Protein AF-A0A6M6DU91-F1 (afdb_monomer_lite)

Foldseek 3Di:
DFKKWKWFQFPVGIDIDIDDDPDQVRVVVVVVVQLVDPDQWRCRDPPDIGGSVRTPDMDMDTDD

Secondary structure (DSSP, 8-state):
-EEEEEEEEETTEEEEEEEEESSHHHHHHHHHHHHHSS-SEEEEETTEEEEGGGEEEEEEEEE-

Structure (mmCIF, N/CA/C/O backbone):
data_AF-A0A6M6DU91-F1
#
_entry.id   AF-A0A6M6DU91-F1
#
loop_
_atom_site.group_PDB
_atom_site.id
_atom_site.type_symbol
_atom_site.label_atom_id
_atom_site.label_alt_id
_atom_site.label_comp_id
_atom_site.label_asym_id
_atom_site.label_entity_id
_atom_site.label_seq_id
_atom_site.pdbx_PDB_ins_code
_atom_site.Cartn_x
_atom_site.Cartn_y
_atom_site.Cartn_z
_atom_site.occupancy
_atom_site.B_iso_or_equiv
_atom_site.auth_seq_id
_atom_site.auth_comp_id
_atom_site.auth_asym_id
_atom_site.auth_atom_id
_atom_site.pdbx_PDB_model_num
ATOM 1 N N . MET A 1 1 ? -13.216 -3.615 12.199 1.00 84.19 1 MET A N 1
ATOM 2 C CA . MET A 1 1 ? -11.915 -3.112 11.700 1.00 84.19 1 MET A CA 1
ATOM 3 C C . MET A 1 1 ? -12.188 -1.839 10.920 1.00 84.19 1 MET A C 1
ATOM 5 O O . MET A 1 1 ? -13.334 -1.632 10.545 1.00 84.19 1 MET A O 1
ATOM 9 N N . LYS A 1 2 ? -11.196 -0.968 10.753 1.00 95.69 2 LYS A N 1
ATOM 10 C CA . LYS A 1 2 ? -11.305 0.253 9.946 1.00 95.69 2 LYS A CA 1
ATOM 11 C C . LYS A 1 2 ? -10.647 0.019 8.591 1.00 95.69 2 LYS A C 1
ATOM 13 O O . LYS A 1 2 ? -9.694 -0.765 8.520 1.00 95.69 2 LYS A O 1
ATOM 18 N N . LYS A 1 3 ? -11.140 0.687 7.552 1.00 96.81 3 LYS A N 1
ATOM 19 C CA . LYS A 1 3 ? -10.569 0.624 6.206 1.00 96.81 3 LYS A CA 1
ATOM 20 C C . LYS A 1 3 ? -9.558 1.747 6.025 1.00 96.81 3 LYS 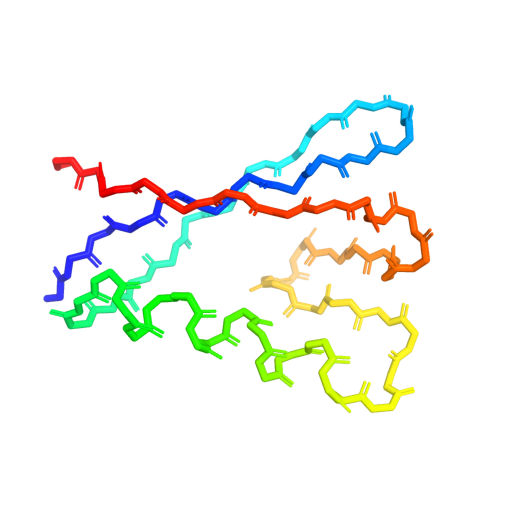A C 1
ATOM 22 O O . LYS A 1 3 ? -9.789 2.884 6.425 1.00 96.81 3 LYS A O 1
ATOM 27 N N . TYR A 1 4 ? -8.429 1.409 5.427 1.00 97.44 4 TYR A N 1
ATOM 28 C CA . TYR A 1 4 ? -7.371 2.346 5.095 1.00 97.44 4 TYR A CA 1
ATOM 29 C C . TYR A 1 4 ? -7.019 2.174 3.627 1.00 97.44 4 TYR A C 1
ATOM 31 O O . TYR A 1 4 ? -6.775 1.059 3.174 1.00 97.44 4 TYR A O 1
ATOM 39 N N . GLU A 1 5 ? -6.982 3.272 2.888 1.00 97.44 5 GLU A N 1
ATOM 40 C CA . GLU A 1 5 ? -6.402 3.287 1.552 1.00 97.44 5 GLU A CA 1
ATOM 41 C C . GLU A 1 5 ? -4.900 3.502 1.672 1.00 97.44 5 GLU A C 1
ATOM 43 O O . GLU A 1 5 ? -4.444 4.448 2.320 1.00 97.44 5 GLU A O 1
ATOM 48 N N . VAL A 1 6 ? -4.145 2.598 1.060 1.00 96.81 6 VAL A N 1
ATOM 49 C CA . VAL A 1 6 ? -2.703 2.700 0.884 1.00 96.81 6 VAL A CA 1
ATOM 50 C C . VAL A 1 6 ? -2.445 3.077 -0.564 1.00 96.81 6 VAL A C 1
ATOM 52 O O . VAL A 1 6 ? -2.732 2.281 -1.457 1.00 96.81 6 VAL A O 1
ATOM 55 N N . THR A 1 7 ? -1.877 4.256 -0.792 1.00 97.50 7 THR A N 1
ATOM 56 C CA . THR A 1 7 ? -1.493 4.709 -2.133 1.00 97.50 7 THR A CA 1
ATOM 57 C C . THR A 1 7 ? 0.014 4.607 -2.279 1.00 97.50 7 THR A C 1
ATOM 59 O O . THR A 1 7 ? 0.766 5.212 -1.514 1.00 97.50 7 THR A O 1
ATOM 62 N N . PHE A 1 8 ? 0.466 3.826 -3.254 1.00 97.00 8 PHE A N 1
ATOM 63 C CA . PHE A 1 8 ? 1.870 3.692 -3.616 1.00 97.00 8 PHE A CA 1
ATOM 64 C C . PHE A 1 8 ? 2.186 4.672 -4.738 1.00 97.00 8 PHE A C 1
ATOM 66 O O . PHE A 1 8 ? 1.636 4.563 -5.834 1.00 97.00 8 PHE A O 1
ATOM 73 N N . HIS A 1 9 ? 3.103 5.598 -4.475 1.00 97.62 9 HIS A N 1
ATOM 74 C CA . HIS A 1 9 ? 3.589 6.543 -5.471 1.00 97.62 9 HIS A CA 1
ATOM 75 C C . HIS A 1 9 ? 4.783 5.919 -6.187 1.00 97.62 9 HIS A C 1
ATOM 77 O O . HIS A 1 9 ? 5.835 5.660 -5.591 1.00 97.62 9 HIS A O 1
ATOM 83 N N . LEU A 1 10 ? 4.585 5.613 -7.463 1.00 95.56 10 LEU A N 1
ATOM 84 C CA . LEU A 1 10 ? 5.569 5.003 -8.343 1.00 95.56 10 LEU A CA 1
ATOM 85 C C . LEU A 1 10 ? 6.256 6.080 -9.188 1.00 95.56 10 LEU A C 1
ATOM 87 O O . LEU A 1 10 ? 5.769 7.199 -9.314 1.00 95.56 10 LEU A O 1
ATOM 91 N N . ILE A 1 11 ? 7.363 5.726 -9.844 1.00 90.56 11 ILE A N 1
ATOM 92 C CA . ILE A 1 11 ? 8.063 6.648 -10.763 1.00 90.56 11 ILE A CA 1
ATOM 93 C C . ILE A 1 11 ? 7.137 7.157 -11.888 1.00 90.56 11 ILE A C 1
ATOM 95 O O . ILE A 1 11 ? 7.251 8.307 -12.296 1.00 90.56 11 ILE A O 1
ATOM 99 N N . ASN A 1 12 ? 6.202 6.319 -12.352 1.00 89.44 12 ASN A N 1
ATOM 100 C CA . ASN A 1 12 ? 5.369 6.586 -13.532 1.00 89.44 12 ASN A CA 1
ATOM 101 C C . ASN A 1 12 ? 3.861 6.632 -13.225 1.00 89.44 12 ASN A C 1
ATOM 103 O O . ASN A 1 12 ? 3.053 6.381 -14.116 1.00 89.44 12 ASN A O 1
ATOM 107 N N . GLY A 1 13 ? 3.466 6.884 -11.976 1.00 94.62 13 GLY A N 1
ATOM 108 C CA . GLY A 1 13 ? 2.054 6.953 -11.598 1.00 94.62 13 GLY A CA 1
ATOM 109 C C . GLY A 1 13 ? 1.806 6.528 -10.161 1.00 94.62 13 GLY A C 1
ATOM 110 O O . GLY 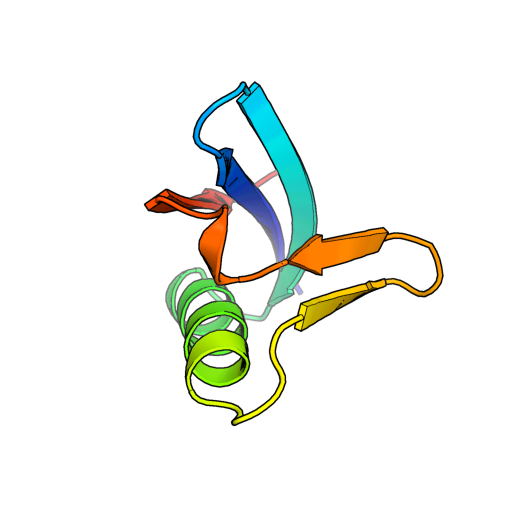A 1 13 ? 2.723 6.464 -9.348 1.00 94.62 13 GLY A O 1
ATOM 111 N N . GLU A 1 14 ? 0.560 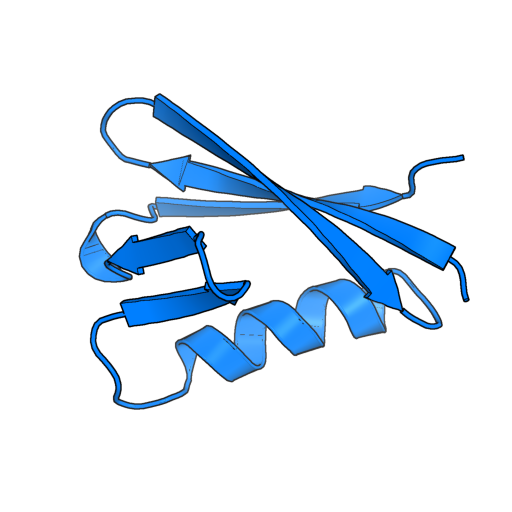6.207 -9.853 1.00 96.44 14 GLU A N 1
ATOM 112 C CA . GLU A 1 14 ? 0.152 5.774 -8.523 1.00 96.44 14 GLU A CA 1
ATOM 113 C C . GLU A 1 14 ? -0.805 4.591 -8.596 1.00 96.44 14 GLU A C 1
ATOM 115 O O . GLU A 1 14 ? -1.489 4.378 -9.598 1.00 96.44 14 GLU A O 1
ATOM 120 N N . ILE A 1 15 ? -0.814 3.795 -7.532 1.00 95.12 15 ILE A N 1
ATOM 121 C CA . ILE A 1 15 ? -1.738 2.677 -7.380 1.00 95.12 15 ILE A CA 1
ATOM 122 C C . ILE A 1 15 ? -2.213 2.581 -5.938 1.00 95.12 15 ILE A C 1
ATOM 124 O O . ILE A 1 15 ? -1.416 2.690 -5.005 1.00 95.12 15 ILE A O 1
ATOM 128 N N . SER A 1 16 ? -3.513 2.367 -5.767 1.00 94.88 16 SER A N 1
ATOM 129 C CA . SER A 1 16 ? -4.172 2.354 -4.463 1.00 94.88 16 SER A CA 1
ATOM 130 C C . SER A 1 16 ? -4.660 0.954 -4.112 1.00 94.88 16 SER A C 1
ATOM 132 O O . SER A 1 16 ? -5.133 0.213 -4.973 1.00 94.88 16 SER A O 1
ATOM 134 N N . HIS A 1 17 ? -4.577 0.595 -2.834 1.00 93.56 17 HIS A N 1
ATOM 135 C CA . HIS A 1 17 ? -5.073 -0.671 -2.306 1.00 93.56 17 HIS A CA 1
ATOM 136 C C . HIS A 1 17 ? -5.725 -0.467 -0.936 1.00 93.56 17 HIS A C 1
ATOM 138 O O . HIS A 1 17 ? -5.186 0.232 -0.078 1.00 93.56 17 HIS A O 1
ATOM 144 N N . LEU A 1 18 ? -6.884 -1.090 -0.719 1.00 94.81 18 LEU A N 1
ATOM 145 C CA . LEU A 1 18 ? -7.589 -1.034 0.558 1.00 94.81 18 LEU A CA 1
ATOM 146 C C . LEU A 1 18 ? -7.097 -2.134 1.495 1.00 94.81 18 LEU A C 1
ATOM 148 O O . LEU A 1 18 ? -7.116 -3.310 1.146 1.00 94.81 18 LEU A O 1
ATOM 152 N N . VAL A 1 19 ? -6.740 -1.752 2.717 1.00 93.75 19 VAL A N 1
ATOM 153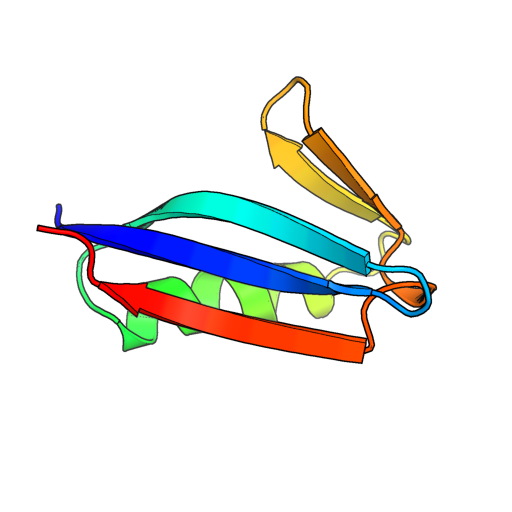 C CA . VAL A 1 19 ? -6.392 -2.675 3.800 1.00 93.75 19 VAL A CA 1
ATOM 154 C C . VAL A 1 19 ? -7.300 -2.453 4.999 1.00 93.75 19 VAL A C 1
ATOM 156 O O . VAL A 1 19 ? -7.706 -1.330 5.300 1.00 93.75 19 VAL A O 1
ATOM 159 N N . GLU A 1 20 ? -7.587 -3.523 5.733 1.00 95.06 20 GLU A N 1
ATOM 160 C CA . GLU A 1 20 ? -8.313 -3.426 6.994 1.00 95.06 20 GLU A CA 1
ATOM 161 C C . GLU A 1 20 ? -7.350 -3.523 8.179 1.00 95.06 20 GLU A C 1
ATOM 163 O O . GLU A 1 20 ? -6.540 -4.445 8.282 1.00 95.06 20 GLU A O 1
ATOM 168 N N . ALA A 1 21 ? -7.451 -2.587 9.122 1.00 95.62 21 ALA A N 1
ATOM 169 C CA . ALA A 1 21 ? -6.627 -2.583 10.327 1.00 95.62 21 ALA A CA 1
ATOM 170 C C . ALA A 1 21 ? -7.387 -2.036 11.543 1.00 95.62 21 ALA A C 1
ATOM 172 O O . ALA A 1 21 ? -8.477 -1.475 11.440 1.00 95.62 21 ALA A O 1
ATOM 173 N N . LYS A 1 22 ? -6.814 -2.205 12.740 1.00 96.62 22 LYS A N 1
ATOM 174 C CA . LYS A 1 22 ? -7.388 -1.655 13.984 1.00 96.62 22 LYS A CA 1
ATOM 175 C C . LYS A 1 22 ? -7.119 -0.154 14.165 1.00 96.62 22 LYS A C 1
ATOM 177 O O . LYS A 1 22 ? -7.843 0.497 14.908 1.00 96.62 22 LYS A O 1
ATOM 182 N N . SER A 1 23 ? -6.072 0.378 13.534 1.00 96.62 23 SER A N 1
ATOM 183 C CA . SER A 1 23 ? -5.681 1.790 13.609 1.00 96.62 23 SER A CA 1
ATOM 184 C C . SER A 1 23 ? -4.764 2.177 12.446 1.00 96.62 23 SER A C 1
ATOM 186 O O . SER A 1 23 ? -4.144 1.305 11.832 1.00 96.62 23 SER A O 1
ATOM 188 N N . LEU A 1 24 ? -4.604 3.484 12.206 1.00 95.62 24 LEU A N 1
ATOM 189 C CA . LEU A 1 24 ? -3.716 4.030 11.173 1.00 95.62 24 LEU A CA 1
ATOM 190 C C . LEU A 1 24 ? -2.268 3.543 11.327 1.00 95.62 24 LEU A C 1
ATOM 192 O O . LEU A 1 24 ? -1.623 3.172 10.352 1.00 95.62 24 LEU A O 1
ATOM 196 N N . ILE A 1 25 ? -1.761 3.501 12.563 1.00 96.62 25 ILE A N 1
ATOM 197 C CA . ILE A 1 25 ? -0.403 3.018 12.858 1.00 96.62 25 ILE A CA 1
ATOM 198 C C . ILE A 1 25 ? -0.267 1.539 12.478 1.00 96.62 25 ILE A C 1
ATOM 200 O O . ILE A 1 25 ? 0.732 1.139 11.889 1.00 96.62 25 ILE A O 1
ATOM 204 N N . ARG A 1 26 ? -1.288 0.718 12.760 1.00 96.31 26 ARG A N 1
ATOM 205 C CA . ARG A 1 26 ? -1.278 -0.704 12.389 1.00 96.31 26 ARG A CA 1
ATOM 206 C C . ARG A 1 26 ? -1.307 -0.893 10.871 1.00 96.31 26 ARG A C 1
ATOM 2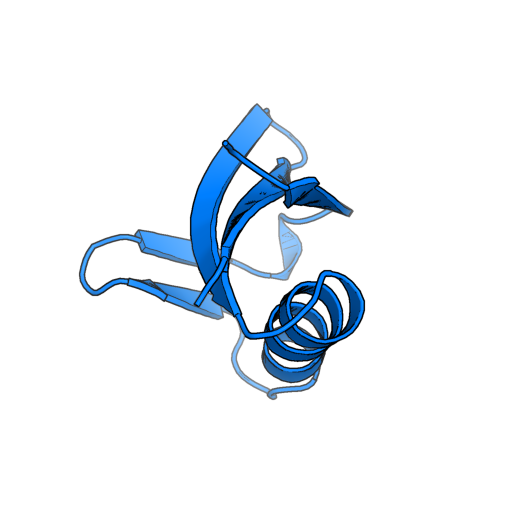08 O O . ARG A 1 26 ? -0.585 -1.755 10.384 1.00 96.31 26 ARG A O 1
ATOM 215 N N . ALA A 1 27 ? -2.073 -0.079 10.142 1.00 95.69 27 ALA A N 1
ATOM 216 C CA . ALA A 1 27 ? -2.079 -0.092 8.677 1.00 95.69 27 ALA A CA 1
ATOM 217 C C . ALA A 1 27 ? -0.710 0.302 8.093 1.00 95.69 27 ALA A C 1
ATOM 219 O O . ALA A 1 27 ? -0.194 -0.386 7.217 1.00 95.69 27 ALA A O 1
ATOM 220 N N . LYS A 1 28 ? -0.070 1.351 8.629 1.00 95.81 28 LYS A N 1
ATOM 221 C CA . LYS A 1 28 ? 1.285 1.762 8.219 1.00 95.81 28 LYS A CA 1
ATOM 222 C C . LYS A 1 28 ? 2.322 0.667 8.471 1.00 95.81 28 LYS A C 1
ATOM 224 O O . LYS A 1 28 ? 3.052 0.304 7.553 1.00 95.81 28 LYS A O 1
ATOM 229 N N . ASN A 1 29 ? 2.348 0.104 9.679 1.00 95.56 29 ASN A N 1
ATOM 230 C CA . ASN A 1 29 ? 3.316 -0.933 10.047 1.00 95.56 29 ASN A CA 1
ATOM 231 C C . ASN A 1 29 ? 3.143 -2.205 9.207 1.00 95.56 29 ASN A C 1
ATOM 233 O O . ASN A 1 29 ? 4.129 -2.844 8.858 1.00 95.56 29 ASN A O 1
ATOM 237 N N . TYR A 1 30 ? 1.902 -2.559 8.861 1.00 92.44 30 TYR A N 1
ATOM 238 C CA . TYR A 1 30 ? 1.616 -3.691 7.982 1.00 92.44 30 TYR A CA 1
ATOM 239 C C . TYR A 1 30 ? 2.299 -3.546 6.615 1.00 92.44 30 TYR A C 1
ATOM 241 O O . TYR A 1 30 ? 2.921 -4.492 6.136 1.00 92.44 30 TYR A O 1
ATOM 249 N N . ILE A 1 31 ? 2.241 -2.354 6.015 1.00 93.44 31 ILE A N 1
ATOM 250 C CA . ILE A 1 31 ? 2.909 -2.079 4.739 1.00 93.44 31 ILE A CA 1
ATOM 251 C C . ILE A 1 31 ? 4.427 -2.015 4.915 1.00 93.44 31 ILE A C 1
ATOM 253 O O . ILE A 1 31 ? 5.139 -2.649 4.142 1.00 93.44 31 ILE A O 1
ATOM 257 N N . GLN A 1 32 ? 4.932 -1.328 5.946 1.00 93.62 32 GLN A N 1
ATOM 258 C CA . GLN A 1 32 ? 6.378 -1.242 6.209 1.00 93.62 32 GLN A CA 1
ATOM 259 C C . GLN A 1 32 ? 7.026 -2.619 6.361 1.00 93.62 32 GLN A C 1
ATOM 261 O O . GLN A 1 32 ? 8.026 -2.893 5.705 1.00 93.62 32 GLN A O 1
ATOM 266 N N . TYR A 1 33 ? 6.413 -3.515 7.135 1.00 92.38 33 TYR A N 1
ATOM 267 C CA . TYR A 1 33 ? 6.924 -4.872 7.328 1.00 92.38 33 TYR A CA 1
ATOM 268 C C . TYR A 1 33 ? 7.056 -5.643 6.005 1.00 92.38 33 TYR A C 1
ATOM 270 O O . TYR A 1 33 ? 8.014 -6.380 5.787 1.00 92.38 33 TYR A O 1
ATOM 278 N N . ARG A 1 34 ? 6.135 -5.424 5.058 1.00 89.56 34 ARG A N 1
ATOM 279 C CA . ARG A 1 34 ? 6.224 -6.036 3.724 1.00 89.56 34 ARG A CA 1
ATOM 280 C C . ARG A 1 34 ? 7.398 -5.507 2.901 1.00 89.56 34 ARG A C 1
ATOM 282 O O . ARG A 1 34 ? 7.885 -6.229 2.034 1.00 89.56 34 ARG A O 1
ATOM 289 N N . PHE A 1 35 ? 7.875 -4.289 3.156 1.00 90.38 35 PHE A N 1
ATOM 290 C CA . PHE A 1 35 ? 9.100 -3.768 2.538 1.00 90.38 35 PHE A CA 1
ATOM 291 C C . PHE A 1 35 ? 10.376 -4.335 3.164 1.00 90.38 35 PHE A C 1
ATOM 293 O O . PHE A 1 35 ? 11.361 -4.471 2.443 1.00 90.38 35 PHE A O 1
ATOM 300 N N . GLU A 1 36 ? 10.354 -4.707 4.446 1.00 89.88 36 GLU A N 1
ATOM 301 C CA . GLU A 1 36 ? 11.489 -5.348 5.133 1.00 89.88 36 GLU A CA 1
ATOM 302 C C . GLU A 1 36 ? 11.759 -6.775 4.630 1.00 89.88 36 GLU A C 1
ATOM 304 O O . GLU A 1 36 ? 12.888 -7.265 4.701 1.00 89.88 36 GLU A O 1
ATOM 309 N N . ASP A 1 37 ? 10.739 -7.439 4.082 1.00 89.50 37 ASP A N 1
ATOM 310 C CA . ASP A 1 37 ? 10.881 -8.751 3.457 1.00 89.50 37 ASP A CA 1
ATOM 311 C C . ASP A 1 37 ? 11.877 -8.721 2.271 1.00 89.50 37 ASP A C 1
ATOM 313 O O . ASP A 1 37 ? 11.905 -7.774 1.480 1.00 89.50 37 ASP A O 1
ATOM 317 N N . LYS A 1 38 ? 12.688 -9.777 2.105 1.00 89.88 38 LYS A N 1
ATOM 318 C CA . LYS A 1 38 ? 13.742 -9.855 1.066 1.00 89.88 38 LYS A CA 1
ATOM 319 C C . LYS A 1 38 ? 13.211 -10.025 -0.364 1.00 89.88 38 LYS A C 1
ATOM 321 O O . LYS A 1 38 ? 13.989 -9.947 -1.320 1.00 89.88 38 LYS A O 1
ATOM 326 N N . SER A 1 39 ? 11.919 -10.284 -0.539 1.00 92.25 39 SER A N 1
ATOM 327 C CA . SER A 1 39 ? 11.265 -10.346 -1.845 1.00 92.25 39 SER A CA 1
ATOM 328 C C . SER A 1 39 ? 11.427 -9.036 -2.608 1.00 92.25 39 SER A C 1
ATOM 330 O O . SER A 1 39 ? 11.399 -7.943 -2.044 1.00 92.25 39 SER A O 1
ATOM 332 N N . LYS A 1 40 ? 11.550 -9.137 -3.933 1.00 93.50 40 LYS A N 1
ATOM 333 C CA . LYS A 1 40 ? 11.607 -7.968 -4.828 1.00 93.50 40 LYS A CA 1
ATOM 334 C C . LYS A 1 40 ? 10.231 -7.337 -5.072 1.00 93.50 40 LYS A C 1
ATOM 336 O O . LYS A 1 40 ? 10.147 -6.276 -5.693 1.00 93.50 40 LYS A O 1
ATOM 341 N N . ILE A 1 41 ? 9.171 -8.001 -4.622 1.00 93.38 41 ILE A N 1
ATOM 342 C CA . ILE A 1 41 ? 7.778 -7.663 -4.899 1.00 93.38 41 ILE A CA 1
ATOM 343 C C . ILE A 1 41 ? 6.995 -7.467 -3.600 1.00 93.38 41 ILE A C 1
ATOM 345 O O . ILE A 1 41 ? 7.347 -8.024 -2.568 1.00 93.38 41 ILE A O 1
ATOM 349 N N . LEU A 1 42 ? 5.942 -6.665 -3.658 1.00 92.44 42 LEU A N 1
ATOM 350 C CA . LEU A 1 42 ? 4.892 -6.562 -2.655 1.00 92.44 42 LEU A CA 1
ATOM 351 C C . LEU A 1 42 ? 3.680 -7.277 -3.223 1.00 92.44 42 LEU A C 1
ATOM 353 O O . LEU A 1 42 ? 3.117 -6.825 -4.218 1.00 92.44 42 LEU A O 1
ATOM 357 N N . ASP A 1 43 ? 3.306 -8.376 -2.592 1.00 90.62 43 ASP A N 1
ATOM 358 C CA . ASP A 1 43 ? 2.059 -9.069 -2.881 1.00 90.62 43 ASP A CA 1
ATOM 359 C C . ASP A 1 43 ? 0.960 -8.471 -1.991 1.00 90.62 43 ASP A C 1
ATOM 361 O O . ASP A 1 43 ? 1.008 -8.601 -0.762 1.00 90.62 43 ASP A O 1
ATOM 365 N N . LEU A 1 44 ? 0.051 -7.697 -2.591 1.00 87.19 44 LEU A N 1
ATOM 366 C CA . LEU A 1 44 ? -0.995 -6.958 -1.879 1.00 87.19 44 LEU A CA 1
ATOM 367 C C . LEU A 1 44 ? -2.301 -7.748 -1.819 1.00 87.19 44 LEU A C 1
ATOM 369 O O . LEU A 1 44 ? -2.878 -7.874 -0.738 1.00 87.19 44 LEU A O 1
ATOM 373 N N . SER A 1 45 ? -2.707 -8.310 -2.954 1.00 84.81 45 SER A N 1
ATOM 374 C CA . SER A 1 45 ? -3.839 -9.221 -3.134 1.00 84.81 45 SER A CA 1
ATOM 375 C C . SER A 1 45 ? -3.520 -10.212 -4.253 1.00 84.81 45 SER A C 1
ATOM 377 O O . SER A 1 45 ? -2.571 -10.014 -5.006 1.00 84.81 45 SER A O 1
ATOM 379 N N . ASN A 1 46 ? -4.355 -11.244 -4.406 1.00 83.25 46 ASN A N 1
ATOM 380 C CA . ASN A 1 46 ? -4.178 -12.306 -5.407 1.00 83.25 46 ASN A CA 1
ATOM 381 C C . ASN A 1 46 ? -3.931 -11.804 -6.846 1.00 83.25 46 ASN A C 1
ATOM 383 O O . ASN A 1 46 ? -3.358 -12.523 -7.659 1.00 83.25 46 ASN A O 1
ATOM 387 N N . ASP A 1 47 ? -4.398 -10.601 -7.170 1.00 86.00 47 ASP A N 1
ATOM 388 C CA . ASP A 1 47 ? -4.345 -9.954 -8.478 1.00 86.00 47 ASP A CA 1
ATOM 389 C C . ASP A 1 47 ? -3.480 -8.681 -8.509 1.00 86.00 47 ASP A C 1
ATOM 391 O O . ASP A 1 47 ? -3.333 -8.069 -9.570 1.00 86.00 47 ASP A O 1
ATOM 395 N N . LEU A 1 48 ? -2.877 -8.283 -7.381 1.00 88.88 48 LEU A N 1
ATOM 396 C CA . LEU A 1 48 ? -2.115 -7.042 -7.268 1.00 88.88 48 LEU A CA 1
ATOM 397 C C . LEU A 1 48 ? -0.723 -7.273 -6.683 1.00 88.88 48 LEU A C 1
ATOM 399 O O . LEU A 1 48 ? -0.532 -7.409 -5.472 1.00 88.88 48 LEU A O 1
ATOM 403 N N . VAL A 1 49 ? 0.270 -7.198 -7.568 1.00 91.88 49 VAL A N 1
ATOM 404 C CA . VAL A 1 49 ? 1.687 -7.310 -7.228 1.00 91.88 49 VAL A CA 1
ATOM 405 C C . VAL A 1 49 ? 2.434 -6.060 -7.683 1.00 91.88 49 VAL A C 1
ATOM 407 O O . VAL A 1 49 ? 2.338 -5.651 -8.839 1.00 91.88 49 VAL A O 1
ATOM 410 N N . ILE A 1 50 ? 3.229 -5.469 -6.790 1.00 92.56 50 ILE A N 1
ATOM 411 C CA . ILE A 1 50 ? 4.041 -4.278 -7.079 1.00 92.56 50 ILE A CA 1
ATOM 412 C C . ILE A 1 50 ? 5.524 -4.617 -6.952 1.00 92.56 50 ILE A C 1
ATOM 414 O O . ILE A 1 50 ? 5.955 -5.209 -5.970 1.00 92.56 50 ILE A O 1
ATOM 418 N N . VAL A 1 51 ? 6.356 -4.195 -7.9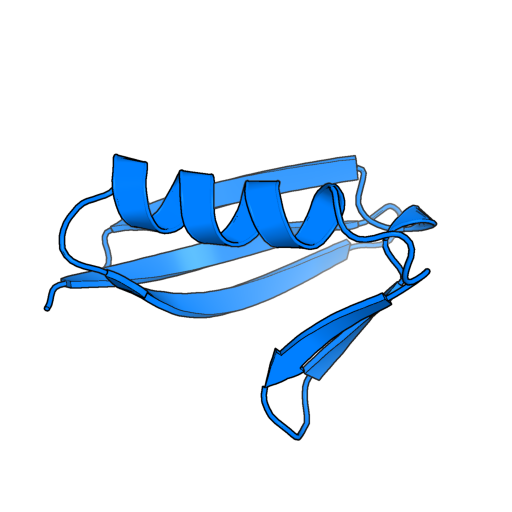04 1.00 93.69 51 VAL A N 1
ATOM 419 C CA . VAL A 1 51 ? 7.816 -4.317 -7.769 1.00 93.69 51 VAL A CA 1
ATOM 420 C C . VAL A 1 51 ? 8.336 -3.219 -6.834 1.00 93.69 51 VAL A C 1
ATOM 422 O O . VAL A 1 51 ? 8.244 -2.039 -7.170 1.00 93.69 51 VAL A O 1
ATOM 425 N N . LYS A 1 52 ? 8.943 -3.589 -5.694 1.00 93.69 52 LYS A N 1
ATOM 426 C CA . LYS A 1 52 ? 9.375 -2.649 -4.633 1.00 93.69 52 LYS A CA 1
ATOM 427 C C . LYS A 1 52 ? 10.241 -1.504 -5.149 1.00 93.69 52 LYS A C 1
ATOM 429 O O . LYS A 1 52 ? 10.028 -0.365 -4.763 1.00 93.69 52 LYS A O 1
ATOM 434 N N . ARG A 1 53 ? 11.176 -1.794 -6.063 1.00 93.44 53 ARG A N 1
ATOM 435 C CA . ARG A 1 53 ? 12.109 -0.799 -6.631 1.00 93.44 53 ARG A CA 1
ATOM 436 C C . ARG A 1 53 ? 11.417 0.355 -7.368 1.00 93.44 53 ARG A C 1
ATOM 438 O O . ARG A 1 53 ? 12.050 1.373 -7.611 1.00 93.44 53 ARG A O 1
ATOM 445 N N . ASN A 1 54 ? 10.164 0.163 -7.782 1.00 95.00 54 ASN A N 1
ATOM 446 C CA . ASN A 1 54 ? 9.400 1.172 -8.506 1.00 95.00 54 ASN A CA 1
ATOM 447 C C . ASN A 1 54 ? 8.622 2.091 -7.556 1.00 95.00 54 ASN A C 1
ATOM 449 O O . ASN A 1 54 ? 8.121 3.112 -8.020 1.00 95.00 54 ASN A O 1
ATOM 453 N N . VAL A 1 55 ? 8.503 1.735 -6.272 1.00 95.44 55 VAL A N 1
ATOM 454 C CA . VAL A 1 55 ? 7.826 2.543 -5.254 1.00 95.44 55 VAL A CA 1
ATOM 455 C C . VAL A 1 55 ? 8.806 3.572 -4.704 1.00 95.44 55 VAL A C 1
ATOM 457 O O . VAL A 1 55 ? 9.862 3.212 -4.192 1.00 95.44 55 VAL A O 1
ATOM 460 N N . GLN A 1 56 ? 8.441 4.849 -4.783 1.00 96.06 56 GLN A N 1
ATOM 461 C CA . GLN A 1 56 ? 9.204 5.940 -4.178 1.00 96.06 56 GLN A CA 1
ATOM 462 C C . GLN A 1 56 ? 8.821 6.123 -2.707 1.00 96.06 56 GLN A C 1
ATOM 464 O O . GLN A 1 56 ? 9.682 6.206 -1.835 1.00 96.06 56 GLN A O 1
ATOM 469 N N . TYR A 1 57 ? 7.519 6.168 -2.432 1.00 95.75 57 TYR A N 1
ATOM 470 C CA . TYR A 1 57 ? 6.941 6.244 -1.093 1.00 95.75 57 TYR A CA 1
ATOM 471 C C . TYR A 1 57 ? 5.486 5.763 -1.130 1.00 95.75 57 TYR A C 1
ATOM 473 O O . TYR A 1 57 ? 4.915 5.541 -2.200 1.00 95.75 57 TYR A O 1
ATOM 481 N N . PHE A 1 58 ? 4.875 5.594 0.041 1.00 96.81 58 PHE A N 1
ATOM 482 C CA . PHE A 1 58 ? 3.452 5.292 0.154 1.00 96.81 58 PHE A CA 1
ATOM 483 C C . PHE A 1 58 ? 2.779 6.212 1.172 1.00 96.81 58 PHE A C 1
ATOM 485 O O . PHE A 1 58 ? 3.405 6.671 2.131 1.00 96.81 58 PHE A O 1
ATOM 492 N N . THR A 1 59 ? 1.491 6.459 0.974 1.00 97.50 59 THR A N 1
ATOM 493 C CA . THR A 1 59 ? 0.629 7.187 1.906 1.00 97.50 59 THR A CA 1
ATOM 494 C C . THR A 1 59 ? -0.460 6.260 2.435 1.00 97.50 59 THR A C 1
ATOM 496 O O . THR A 1 59 ? -0.761 5.231 1.833 1.00 97.50 59 THR A O 1
ATOM 499 N N . VAL A 1 60 ? -1.003 6.577 3.614 1.00 97.44 60 VAL A N 1
ATOM 500 C CA . VAL A 1 60 ? -2.087 5.804 4.236 1.00 97.44 60 VAL A CA 1
ATOM 501 C C . VAL A 1 60 ? -3.130 6.770 4.772 1.00 97.44 60 VAL A C 1
ATOM 503 O O . VAL A 1 60 ? -2.794 7.626 5.596 1.00 97.44 60 VAL A O 1
ATOM 506 N N . VAL A 1 61 ? -4.375 6.612 4.331 1.00 97.56 61 VAL A N 1
ATOM 507 C CA . VAL A 1 61 ? -5.512 7.470 4.691 1.00 97.56 61 VAL A CA 1
ATOM 508 C C . VAL A 1 61 ? -6.667 6.596 5.178 1.00 97.56 61 VAL A C 1
ATOM 510 O O . VAL A 1 61 ? -6.958 5.563 4.582 1.00 97.56 61 VAL A O 1
ATOM 513 N N . GLU A 1 62 ? -7.309 6.977 6.284 1.00 97.12 62 GLU A N 1
ATOM 514 C CA . GLU A 1 62 ? -8.526 6.301 6.760 1.00 97.12 62 GLU A CA 1
ATOM 515 C C . GLU A 1 62 ? -9.681 6.573 5.787 1.00 97.12 62 GLU A C 1
ATOM 517 O O . GLU A 1 62 ? -9.873 7.713 5.364 1.00 97.12 62 GLU A O 1
ATOM 522 N N . LYS A 1 63 ? -10.422 5.530 5.413 1.00 95.50 63 LYS A N 1
ATOM 523 C CA . LYS A 1 63 ? -11.641 5.639 4.605 1.00 95.50 63 LYS A CA 1
ATOM 524 C C . LYS A 1 63 ? -12.844 5.363 5.499 1.00 95.50 63 LYS A C 1
ATOM 526 O O . LYS A 1 63 ? -12.791 4.431 6.305 1.00 95.50 63 LYS A O 1
ATOM 531 N N . GLU A 1 64 ? -13.870 6.201 5.357 1.00 78.94 64 GLU A N 1
ATOM 532 C CA . GLU A 1 64 ? -15.159 6.064 6.050 1.00 78.94 64 GLU A CA 1
ATOM 533 C C . GLU A 1 64 ? -15.881 4.759 5.682 1.00 78.94 64 GLU A C 1
ATOM 535 O O . GLU A 1 64 ? -15.754 4.298 4.520 1.00 78.94 64 GLU A O 1
#

pLDDT: mean 93.45, std 3.93, range [78.94, 97.62]

Sequence (64 aa):
MKKYEVTFHLINGEISHLVEAKSLIRAKNYIQYRFEDKSKILDLSNDLVIVKRNVQYFTVVEKE

Radius of gyration: 11.33 Å; chains: 1; bounding box: 29×20×28 Å

Organism: Priestia megaterium (NCBI:txid1404)